Protein AF-A0A951RLJ6-F1 (afdb_monomer_lite)

pLDDT: mean 88.64, std 18.05, range [34.0, 98.88]

Radius of gyration: 20.46 Å; chains: 1; bounding box: 81×42×34 Å

Secondary structure (DSSP, 8-state):
-----------------------EEE-SSTTEEEETTT--S--B-TTS--STT--SHHHHHHH--TTSEEEE-SS-EEEEEEEEE-TTSSEEEEEEEESSSS-SS-EEEEEEEEETTEEEEEEEEEESSHHHHHHHHHHHTTPPP-S---GGGG-

Foldseek 3Di:
DDDDDDPPDDDPPPPPPPPPPQDWDAAPDPQEIERCPADVARKDAVLDDDDPVQQFLVSSVVSDDAQDWGIDDPPWTWGFHDKDAAPVRFKIKTKTATPDPPDQQGIWIWIWGGDPSGIYIYTPDTHRDPLVSVCVSQVVNVHDDDPDDDPVVVD

Structure (mmCIF, N/CA/C/O backbone):
data_AF-A0A951RLJ6-F1
#
_entry.id   AF-A0A951RLJ6-F1
#
loop_
_atom_site.group_PDB
_atom_site.id
_atom_site.type_symbol
_atom_site.label_atom_id
_atom_site.label_alt_id
_atom_site.label_comp_id
_atom_site.label_asym_id
_atom_site.label_entity_id
_atom_site.label_seq_id
_atom_site.pdbx_PDB_ins_code
_atom_site.Cartn_x
_atom_site.Cartn_y
_atom_site.Cartn_z
_atom_site.occupancy
_atom_site.B_iso_or_equiv
_atom_site.auth_seq_id
_atom_site.auth_comp_id
_atom_site.auth_asym_id
_atom_site.auth_atom_id
_atom_site.pdbx_PDB_model_num
ATOM 1 N N . MET A 1 1 ? 64.096 -26.106 15.758 1.00 40.03 1 MET A N 1
ATOM 2 C CA . MET A 1 1 ? 63.408 -25.428 14.638 1.00 40.03 1 MET A CA 1
ATOM 3 C C . MET A 1 1 ? 61.933 -25.325 15.008 1.00 40.03 1 MET A C 1
ATOM 5 O O . MET A 1 1 ? 61.413 -26.253 15.611 1.00 40.03 1 MET A O 1
ATOM 9 N N . LEU A 1 2 ? 61.354 -24.143 14.806 1.00 37.72 2 LEU A N 1
ATOM 10 C CA . LEU A 1 2 ? 60.082 -23.656 15.353 1.00 37.72 2 LEU A CA 1
ATOM 11 C C . LEU A 1 2 ? 58.844 -24.402 14.831 1.00 37.72 2 LEU A C 1
ATOM 13 O O . LEU A 1 2 ? 58.805 -24.794 13.672 1.00 37.72 2 LEU A O 1
ATOM 17 N N . GLY A 1 3 ? 57.797 -24.449 15.658 1.00 34.00 3 GLY A N 1
ATOM 18 C CA . GLY A 1 3 ? 56.430 -24.746 15.227 1.00 34.00 3 GLY A CA 1
ATOM 19 C C . GLY A 1 3 ? 55.416 -24.551 16.356 1.00 34.00 3 GLY A C 1
ATOM 20 O O . GLY A 1 3 ? 55.009 -25.515 16.992 1.00 34.00 3 GLY A O 1
ATOM 21 N N . ARG A 1 4 ? 55.031 -23.297 16.646 1.00 37.00 4 ARG A N 1
ATOM 22 C CA . ARG A 1 4 ? 53.912 -22.970 17.552 1.00 37.00 4 ARG A CA 1
ATOM 23 C C . ARG A 1 4 ? 52.590 -23.195 16.818 1.00 37.00 4 ARG A C 1
ATOM 25 O O . ARG A 1 4 ? 52.234 -22.392 15.958 1.00 37.00 4 ARG A O 1
ATOM 32 N N . ILE A 1 5 ? 51.847 -24.233 17.186 1.00 48.25 5 ILE A N 1
ATOM 33 C CA . ILE A 1 5 ? 50.474 -24.428 16.714 1.00 48.25 5 ILE A CA 1
ATOM 34 C C . ILE A 1 5 ? 49.563 -23.588 17.614 1.00 48.25 5 ILE A C 1
ATOM 36 O O . ILE A 1 5 ? 49.368 -23.898 18.786 1.00 48.25 5 ILE A O 1
ATOM 40 N N . HIS A 1 6 ? 49.076 -22.466 17.087 1.00 41.25 6 HIS A N 1
ATOM 41 C CA . HIS A 1 6 ? 48.067 -21.654 17.758 1.00 41.25 6 HIS A CA 1
ATOM 42 C C . HIS A 1 6 ? 46.716 -22.332 17.549 1.00 41.25 6 HIS A C 1
ATOM 44 O O . HIS A 1 6 ? 46.213 -22.374 16.426 1.00 41.25 6 HIS A O 1
ATOM 50 N N . ASN A 1 7 ? 46.145 -22.866 18.627 1.00 40.09 7 ASN A N 1
ATOM 51 C CA . ASN A 1 7 ? 44.781 -23.372 18.636 1.00 40.09 7 ASN A CA 1
ATOM 52 C C . ASN A 1 7 ? 43.845 -22.155 18.536 1.00 40.09 7 ASN A C 1
ATOM 54 O O . ASN A 1 7 ? 43.607 -21.459 19.522 1.00 40.09 7 ASN A O 1
ATOM 58 N N . ARG A 1 8 ? 43.412 -21.818 17.315 1.00 47.12 8 ARG A N 1
ATOM 59 C CA . ARG A 1 8 ? 42.426 -20.759 17.080 1.00 47.12 8 ARG A CA 1
ATOM 60 C C . ARG A 1 8 ? 41.093 -21.258 17.626 1.00 47.12 8 ARG A C 1
ATOM 62 O O . ARG A 1 8 ? 40.542 -22.221 17.103 1.00 47.12 8 ARG A O 1
ATOM 69 N N . GLY A 1 9 ? 40.625 -20.626 18.700 1.00 38.91 9 GLY A N 1
ATOM 70 C CA . GLY A 1 9 ? 39.290 -20.857 19.233 1.00 38.91 9 GLY A CA 1
ATOM 71 C C . GLY A 1 9 ? 38.255 -20.704 18.123 1.00 38.91 9 GLY A C 1
ATOM 72 O O . GLY A 1 9 ? 38.309 -19.746 17.351 1.00 38.91 9 GLY A O 1
ATOM 73 N N . LEU A 1 10 ? 37.345 -21.672 18.030 1.00 45.56 10 LEU A N 1
ATOM 74 C CA . LEU A 1 10 ? 36.130 -21.510 17.248 1.00 45.56 10 LEU A CA 1
ATOM 75 C C . LEU A 1 10 ? 35.365 -20.304 17.812 1.00 45.56 10 LEU A C 1
ATOM 77 O O . LEU A 1 10 ? 35.078 -20.296 19.013 1.00 45.56 10 LEU A O 1
ATOM 81 N N . PRO A 1 11 ? 35.001 -19.303 16.996 1.00 40.09 11 PRO A N 1
ATOM 82 C CA . PRO A 1 11 ? 33.965 -18.373 17.388 1.00 40.09 11 PRO A CA 1
ATOM 83 C C . PRO A 1 11 ? 32.663 -19.166 17.412 1.00 40.09 11 PRO A C 1
ATOM 85 O O . PRO A 1 11 ? 32.204 -19.678 16.391 1.00 40.09 11 PRO A O 1
ATOM 88 N N . ASN A 1 12 ? 32.115 -19.296 18.612 1.00 46.69 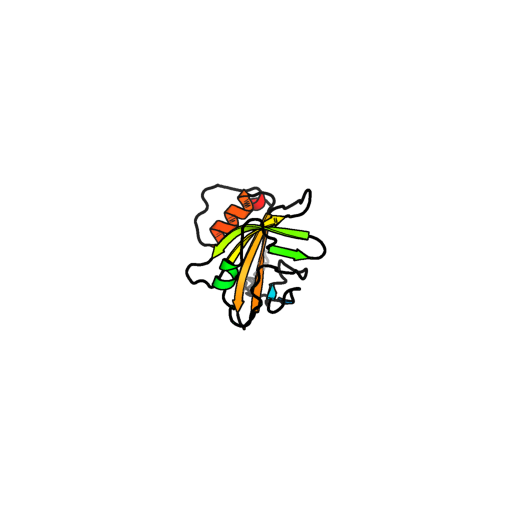12 ASN A N 1
ATOM 89 C CA . ASN A 1 12 ? 30.785 -19.804 18.864 1.00 46.69 12 ASN A CA 1
ATOM 90 C C . ASN A 1 12 ? 29.797 -18.799 18.259 1.00 46.69 12 ASN A C 1
ATOM 92 O O . ASN A 1 12 ? 29.422 -17.827 18.909 1.00 46.69 12 ASN A O 1
ATOM 96 N N . GLN A 1 13 ? 29.468 -18.966 16.977 1.00 47.53 13 GLN A N 1
ATOM 97 C CA . GLN A 1 13 ? 28.401 -18.215 16.324 1.00 47.53 13 GLN A CA 1
ATOM 98 C C . GLN A 1 13 ? 27.070 -18.779 16.820 1.00 47.53 13 GLN A C 1
ATOM 100 O O . GLN A 1 13 ? 26.363 -19.491 16.111 1.00 47.53 13 GLN A O 1
ATOM 105 N N . PHE A 1 14 ? 26.747 -18.478 18.076 1.00 45.25 14 PHE A N 1
ATOM 106 C CA . PHE A 1 14 ? 25.355 -18.325 18.441 1.00 45.25 14 PHE A CA 1
ATOM 107 C C . PHE A 1 14 ? 24.847 -17.175 17.582 1.00 45.25 14 PHE A C 1
ATOM 109 O O . PHE A 1 14 ? 25.306 -16.041 17.703 1.00 45.25 14 PHE A O 1
ATOM 116 N N . ALA A 1 15 ? 23.995 -17.508 16.619 1.00 46.28 15 ALA A N 1
ATOM 117 C CA . ALA A 1 15 ? 23.180 -16.528 15.941 1.00 46.28 15 ALA A CA 1
ATOM 118 C C . ALA A 1 15 ? 22.296 -15.897 17.018 1.00 46.28 15 ALA A C 1
ATOM 120 O O . ALA A 1 15 ? 21.259 -16.451 17.387 1.00 46.28 15 ALA A O 1
ATOM 121 N N . ASP A 1 16 ? 22.760 -14.778 17.568 1.00 44.00 16 ASP A N 1
ATOM 122 C CA . ASP A 1 16 ? 21.917 -13.839 18.280 1.00 44.00 16 ASP A CA 1
ATOM 123 C C . ASP A 1 16 ? 20.876 -13.370 17.261 1.00 44.00 16 ASP A C 1
ATOM 125 O O . ASP A 1 16 ? 21.100 -12.451 16.474 1.00 44.00 16 ASP A O 1
ATOM 129 N N . ASN A 1 17 ? 19.742 -14.070 17.224 1.00 48.62 17 ASN A N 1
ATOM 130 C CA . ASN A 1 17 ? 18.512 -13.533 16.675 1.00 48.62 17 ASN A CA 1
ATOM 131 C C . ASN A 1 17 ? 18.130 -12.374 17.593 1.00 48.62 17 ASN A C 1
ATOM 133 O O . ASN A 1 17 ? 17.374 -12.545 18.547 1.00 48.62 17 ASN A O 1
ATOM 137 N N . VAL A 1 18 ? 18.728 -11.210 17.350 1.00 53.41 18 VAL A N 1
ATOM 138 C CA . VAL A 1 18 ? 18.239 -9.954 17.897 1.00 53.41 18 VAL A CA 1
ATOM 139 C C . VAL A 1 18 ? 16.866 -9.775 17.261 1.00 53.41 18 VAL A C 1
ATOM 141 O O . VAL A 1 18 ? 16.766 -9.385 16.098 1.00 53.41 18 VAL A O 1
ATOM 144 N N . GLU A 1 19 ? 15.812 -10.159 17.985 1.00 51.81 19 GLU A N 1
ATOM 145 C CA . GLU A 1 19 ? 14.463 -9.670 17.722 1.00 51.81 19 GLU A CA 1
ATOM 146 C C . GLU A 1 19 ? 14.560 -8.146 17.770 1.00 51.81 19 GLU A C 1
ATOM 148 O O . GLU A 1 19 ? 14.630 -7.539 18.835 1.00 51.81 19 GLU A O 1
ATOM 153 N N . GLU A 1 20 ? 14.704 -7.540 16.593 1.00 57.88 20 GLU A N 1
ATOM 154 C CA . GLU A 1 20 ? 14.695 -6.097 16.423 1.00 57.88 20 GLU A CA 1
ATOM 155 C C . GLU A 1 20 ? 13.340 -5.619 16.950 1.00 57.88 20 GLU A C 1
ATOM 157 O O . GLU A 1 20 ? 12.298 -5.938 16.369 1.00 57.88 20 GLU A O 1
ATOM 162 N N . GLU A 1 21 ? 13.350 -4.948 18.103 1.00 65.12 21 GLU A N 1
ATOM 163 C CA . GLU A 1 21 ? 12.145 -4.423 18.736 1.00 65.12 21 GLU A CA 1
ATOM 164 C C . GLU A 1 21 ? 11.400 -3.581 17.692 1.00 65.12 21 GLU A C 1
ATOM 166 O O . GLU A 1 21 ? 11.948 -2.633 17.125 1.00 65.12 21 GLU A O 1
ATOM 171 N N . LEU A 1 22 ? 10.179 -3.999 17.341 1.00 71.56 22 LEU A N 1
ATOM 172 C CA . LEU A 1 22 ? 9.401 -3.341 16.297 1.00 71.56 22 LEU A CA 1
ATOM 173 C C . LEU A 1 22 ? 9.014 -1.943 16.780 1.00 71.56 22 LEU A C 1
ATOM 175 O O . LEU A 1 22 ? 8.020 -1.768 17.482 1.00 71.56 22 LEU A O 1
ATOM 179 N N . GLU A 1 23 ? 9.796 -0.944 16.384 1.00 91.12 23 GLU A N 1
ATOM 180 C CA . GLU A 1 23 ? 9.481 0.449 16.664 1.00 91.12 23 GLU A CA 1
ATOM 181 C C . GLU A 1 23 ? 8.348 0.939 15.755 1.00 91.12 23 GLU A C 1
ATOM 183 O O . GLU A 1 23 ? 8.379 0.791 14.523 1.00 91.12 23 GLU A O 1
ATOM 188 N N . PHE A 1 24 ? 7.351 1.569 16.378 1.00 95.38 24 PHE A N 1
ATOM 189 C CA . PHE A 1 24 ? 6.223 2.202 15.707 1.00 95.38 24 PHE A CA 1
ATOM 190 C C . PHE A 1 24 ? 6.262 3.718 15.891 1.00 95.38 24 PHE A C 1
ATOM 192 O O . PHE A 1 24 ? 6.627 4.220 16.953 1.00 95.38 24 PHE A O 1
ATOM 199 N N . ILE A 1 25 ? 5.809 4.447 14.874 1.00 96.56 25 ILE A N 1
ATOM 200 C CA . ILE A 1 25 ? 5.439 5.861 14.997 1.00 96.56 25 ILE A CA 1
ATOM 201 C C . ILE A 1 25 ? 3.955 6.033 14.714 1.00 96.56 25 ILE A C 1
ATOM 203 O O . ILE A 1 25 ? 3.370 5.315 13.896 1.00 96.56 25 ILE A O 1
ATOM 207 N N . ASN A 1 26 ? 3.357 7.027 15.363 1.00 97.25 26 ASN A N 1
ATOM 208 C CA . ASN A 1 26 ? 2.003 7.446 15.036 1.00 97.25 26 ASN A CA 1
ATOM 209 C C . ASN A 1 26 ? 1.964 7.992 13.610 1.00 97.25 26 ASN A C 1
ATOM 211 O O . ASN A 1 26 ? 2.823 8.784 13.210 1.00 97.25 26 ASN A O 1
ATOM 215 N N . SER A 1 27 ? 0.950 7.573 12.860 1.00 97.50 27 SER A N 1
ATOM 216 C CA . SER A 1 27 ? 0.641 8.191 11.579 1.00 97.50 27 SER A CA 1
ATOM 217 C C . SER A 1 27 ? -0.096 9.522 11.788 1.00 97.50 27 SER A C 1
ATOM 219 O O . SER A 1 27 ? -0.463 9.879 12.910 1.00 97.50 27 SER A O 1
ATOM 221 N N . LEU A 1 28 ? -0.327 10.265 10.705 1.00 97.81 28 LEU A N 1
ATOM 222 C CA . LEU A 1 28 ? -1.203 11.444 10.733 1.00 97.81 28 LEU A CA 1
ATOM 223 C C . LEU A 1 28 ? -2.693 11.057 10.723 1.00 97.81 28 LEU A C 1
ATOM 225 O O . LEU A 1 28 ? -3.555 11.918 10.885 1.00 97.81 28 LEU A O 1
ATOM 229 N N . THR A 1 29 ? -2.995 9.770 10.542 1.00 96.81 29 THR A N 1
ATOM 230 C CA . THR A 1 29 ? -4.344 9.210 10.526 1.00 96.81 29 THR A CA 1
ATOM 231 C C . THR A 1 29 ? -4.675 8.552 11.871 1.00 96.81 29 THR A C 1
ATOM 233 O O . THR A 1 29 ? -3.891 7.743 12.376 1.00 96.81 29 THR A O 1
ATOM 236 N N . PRO A 1 30 ? -5.836 8.860 12.479 1.00 93.81 30 PRO A N 1
ATOM 237 C CA . PRO A 1 30 ? -6.275 8.184 13.694 1.00 93.81 30 PRO A CA 1
ATOM 238 C C . PRO A 1 30 ? -6.343 6.661 13.526 1.00 93.81 30 PRO A C 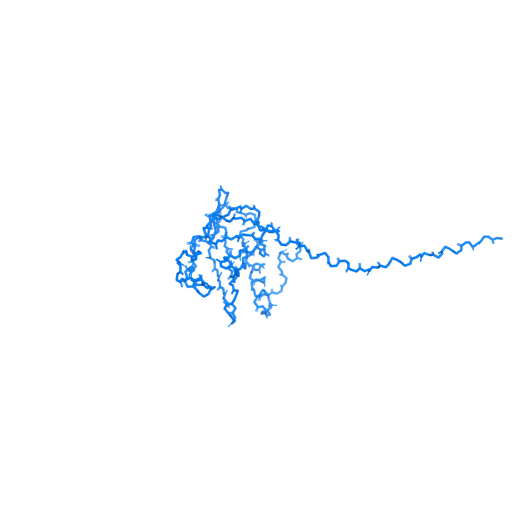1
ATOM 240 O O . PRO A 1 30 ? -6.660 6.147 12.453 1.00 93.81 30 PRO A O 1
ATOM 243 N N . ASN A 1 31 ? -6.058 5.940 14.615 1.00 91.50 31 ASN A N 1
ATOM 244 C CA . ASN A 1 31 ? -6.061 4.472 14.674 1.00 91.50 31 ASN A CA 1
ATOM 245 C C . ASN A 1 31 ? -5.115 3.794 13.665 1.00 91.50 31 ASN A C 1
ATOM 247 O O . ASN A 1 31 ? -5.313 2.630 13.321 1.00 91.50 31 ASN A O 1
ATOM 251 N N . ALA A 1 32 ? -4.075 4.502 13.213 1.00 96.44 32 ALA A N 1
ATOM 252 C CA . ALA A 1 32 ? -3.054 3.970 12.323 1.00 96.44 32 ALA A CA 1
ATOM 253 C C . ALA A 1 32 ? -1.636 4.338 12.785 1.00 96.44 32 ALA A C 1
ATOM 255 O O . ALA A 1 32 ? -1.353 5.470 13.190 1.00 96.44 32 ALA A O 1
ATOM 256 N N . VAL A 1 33 ? -0.727 3.373 12.672 1.00 97.62 33 VAL A N 1
ATOM 257 C CA . VAL A 1 33 ? 0.705 3.510 12.968 1.00 97.62 33 VAL A CA 1
ATOM 258 C C . VAL A 1 33 ? 1.544 3.012 11.798 1.00 97.62 33 VAL A C 1
ATOM 260 O O . VAL A 1 33 ? 1.046 2.326 10.902 1.00 97.62 33 VAL A O 1
ATOM 263 N N . GLN A 1 34 ? 2.832 3.342 11.816 1.00 98.19 34 GLN A N 1
ATOM 264 C CA . GLN A 1 34 ? 3.811 2.903 10.824 1.00 98.19 34 GLN A CA 1
ATOM 265 C C . GLN A 1 34 ? 4.966 2.166 11.494 1.00 98.19 34 GLN A C 1
ATOM 267 O O . GLN A 1 34 ? 5.450 2.608 12.536 1.00 98.19 34 GLN A O 1
ATOM 272 N N . LYS A 1 35 ? 5.458 1.091 10.870 1.00 97.25 35 LYS A N 1
ATOM 273 C CA . LYS A 1 35 ? 6.732 0.468 11.260 1.00 97.25 35 LYS A CA 1
ATOM 274 C C . LYS A 1 35 ? 7.899 1.362 10.834 1.00 97.25 35 LYS A C 1
ATOM 276 O O . LYS A 1 35 ? 8.092 1.626 9.645 1.00 97.25 35 LYS A O 1
ATOM 281 N N . VAL A 1 36 ? 8.710 1.791 11.799 1.00 94.25 36 VAL A N 1
ATOM 282 C CA . VAL A 1 36 ? 9.764 2.804 11.605 1.00 94.25 36 VAL A CA 1
ATOM 283 C C . VAL A 1 36 ? 10.897 2.308 10.712 1.00 94.25 36 VAL A C 1
ATOM 285 O O . VAL A 1 36 ? 11.504 3.114 10.008 1.00 94.25 36 VAL A O 1
ATOM 288 N N . ARG A 1 37 ? 11.156 0.993 10.676 1.00 90.69 37 ARG A N 1
ATOM 289 C CA . ARG A 1 37 ? 12.275 0.391 9.929 1.00 90.69 37 ARG A CA 1
ATOM 290 C C . ARG A 1 37 ? 12.414 0.948 8.507 1.00 90.69 37 ARG A C 1
ATOM 292 O O . ARG A 1 37 ? 13.485 1.432 8.152 1.00 90.69 37 ARG A O 1
ATOM 299 N N . ASN A 1 38 ? 11.312 0.967 7.753 1.00 91.31 38 ASN A N 1
ATOM 300 C CA . ASN A 1 38 ? 11.278 1.413 6.355 1.00 91.31 38 ASN A CA 1
ATOM 301 C C . ASN A 1 38 ? 10.336 2.606 6.105 1.00 91.31 38 ASN A C 1
ATOM 303 O O . ASN A 1 38 ? 10.159 3.009 4.956 1.00 91.31 38 ASN A O 1
ATOM 307 N N . TRP A 1 39 ? 9.705 3.168 7.146 1.00 95.50 39 TRP A N 1
ATOM 308 C CA . TRP A 1 39 ? 8.730 4.254 6.993 1.00 95.50 39 TRP A CA 1
ATOM 309 C C . TRP A 1 39 ? 8.738 5.226 8.182 1.00 95.50 39 TRP A C 1
ATOM 311 O O . TRP A 1 39 ? 7.858 5.211 9.039 1.00 95.50 39 TRP A O 1
ATOM 321 N N . LYS A 1 40 ? 9.743 6.109 8.210 1.00 94.69 40 LYS A N 1
ATOM 322 C CA . LYS A 1 40 ? 10.026 7.018 9.341 1.00 94.69 40 LYS A CA 1
ATOM 323 C C . LYS A 1 40 ? 9.244 8.330 9.337 1.00 94.69 40 LYS A C 1
ATOM 325 O O . LYS A 1 40 ? 9.205 9.018 10.349 1.00 94.69 40 LYS A O 1
ATOM 330 N N . THR A 1 41 ? 8.668 8.713 8.203 1.00 96.06 41 THR A N 1
ATOM 331 C CA . THR A 1 41 ? 7.922 9.969 8.080 1.00 96.06 41 THR A CA 1
ATOM 332 C C . THR A 1 41 ? 6.447 9.720 8.373 1.00 96.06 41 THR A C 1
ATOM 334 O O . THR A 1 41 ? 5.819 8.990 7.597 1.00 96.06 41 THR A O 1
ATOM 337 N N . PRO A 1 42 ? 5.866 10.322 9.429 1.00 97.94 42 PRO A N 1
ATOM 338 C CA . PRO A 1 42 ? 4.430 10.255 9.675 1.00 97.94 42 PRO A CA 1
ATOM 339 C C . PRO A 1 42 ? 3.648 10.645 8.422 1.00 97.94 42 PRO A C 1
ATOM 341 O O . PRO A 1 42 ? 3.922 11.673 7.801 1.00 97.94 42 PRO A O 1
ATOM 344 N N . SER A 1 43 ? 2.721 9.789 8.019 1.00 98.38 43 SER A N 1
ATOM 345 C CA . SER A 1 43 ? 1.940 9.934 6.795 1.00 98.38 43 SER A CA 1
ATOM 346 C C . SER A 1 43 ? 0.454 9.821 7.107 1.00 98.38 43 SER A C 1
ATOM 348 O O . SER A 1 43 ? 0.056 9.178 8.072 1.00 98.38 43 SER A O 1
ATOM 350 N N . GLU A 1 44 ? -0.368 10.489 6.314 1.00 98.44 44 GLU A N 1
ATOM 351 C CA . GLU A 1 44 ? -1.815 10.315 6.311 1.00 98.44 44 GLU A CA 1
ATOM 352 C C . GLU A 1 44 ? -2.178 9.195 5.334 1.00 98.44 44 GLU A C 1
ATOM 354 O O . GLU A 1 44 ? -1.594 9.109 4.251 1.00 98.44 44 GLU A O 1
ATOM 359 N N . PHE A 1 45 ? -3.164 8.384 5.707 1.00 98.12 45 PHE A N 1
ATOM 360 C CA . PHE A 1 45 ? -3.731 7.272 4.953 1.00 98.12 45 PHE A CA 1
ATOM 361 C C . PHE A 1 45 ? -5.222 7.530 4.671 1.00 98.12 45 PHE A C 1
ATOM 363 O O . PHE A 1 45 ? -6.075 7.093 5.445 1.00 98.12 45 PHE A O 1
ATOM 370 N N . PRO A 1 46 ? -5.577 8.242 3.583 1.00 97.31 46 PRO A N 1
ATOM 371 C CA . PRO A 1 46 ? -6.953 8.692 3.346 1.00 97.31 46 PRO A CA 1
ATOM 372 C C . PRO A 1 46 ? -7.985 7.571 3.173 1.00 97.31 46 PRO A C 1
ATOM 374 O O . PRO A 1 46 ? -9.172 7.802 3.381 1.00 97.31 46 PRO A O 1
ATOM 377 N N . CYS A 1 47 ? -7.548 6.371 2.781 1.00 96.31 47 CYS A N 1
ATOM 378 C CA . CYS A 1 47 ? -8.428 5.212 2.604 1.00 96.31 47 CYS A CA 1
ATOM 379 C C . CYS A 1 47 ? -8.548 4.348 3.877 1.00 96.31 47 CYS A C 1
ATOM 381 O O . CYS A 1 47 ? -9.334 3.402 3.901 1.00 96.31 47 CYS A O 1
ATOM 383 N N . CYS A 1 48 ? -7.774 4.646 4.927 1.00 96.56 48 CYS A N 1
ATOM 384 C CA . CYS A 1 48 ? -7.775 3.874 6.167 1.00 96.56 48 CYS A CA 1
ATOM 385 C C . CYS A 1 48 ? -9.122 4.030 6.893 1.00 96.56 48 CYS A C 1
ATOM 387 O O . CYS A 1 48 ? -9.508 5.167 7.180 1.00 96.56 48 CYS A O 1
ATOM 389 N N . PRO A 1 49 ? -9.824 2.936 7.246 1.00 95.12 49 PRO A N 1
ATOM 390 C CA . PRO A 1 49 ? -11.098 3.003 7.959 1.00 95.12 49 PRO A CA 1
ATOM 391 C C . PRO A 1 49 ? -11.005 3.832 9.245 1.00 95.12 49 PRO A C 1
ATOM 393 O O . PRO A 1 49 ? -10.060 3.676 10.018 1.00 95.12 49 PRO A O 1
ATOM 396 N N . GLN A 1 50 ? -11.974 4.730 9.457 1.00 88.56 50 GLN A N 1
ATOM 397 C CA . GLN A 1 50 ? -12.010 5.646 10.610 1.00 88.56 50 GLN A CA 1
ATOM 398 C C . GLN A 1 50 ? -13.197 5.407 11.551 1.00 88.56 50 GLN A C 1
ATOM 400 O O . GLN A 1 50 ? -13.156 5.835 12.706 1.00 88.56 50 GLN A O 1
ATOM 405 N N . ASP A 1 51 ? -14.243 4.723 11.090 1.00 79.00 51 ASP A N 1
ATOM 406 C CA . ASP A 1 51 ? -15.460 4.539 11.873 1.00 79.00 51 ASP A CA 1
ATOM 407 C C . ASP A 1 51 ? -15.324 3.416 12.905 1.00 79.00 51 ASP A C 1
ATOM 409 O O . ASP A 1 51 ? -14.639 2.414 12.710 1.00 79.00 51 ASP A O 1
ATOM 413 N N . ASN A 1 52 ? -16.048 3.548 14.019 1.00 66.88 52 ASN A N 1
ATOM 414 C CA . ASN A 1 52 ? -15.985 2.585 15.123 1.00 66.88 52 ASN A CA 1
ATOM 415 C C . ASN A 1 52 ? -16.584 1.204 14.805 1.00 66.88 52 ASN A C 1
ATOM 417 O O . ASN A 1 52 ? -16.458 0.295 15.621 1.00 66.88 52 ASN A O 1
ATOM 421 N N . ILE A 1 53 ? -17.249 1.067 13.658 1.00 67.44 53 ILE A N 1
ATOM 422 C CA . ILE A 1 53 ? -17.982 -0.134 13.238 1.00 67.44 53 ILE A CA 1
ATOM 423 C C . ILE A 1 53 ? -17.147 -0.978 12.262 1.00 67.44 53 ILE A C 1
ATOM 425 O O . ILE A 1 53 ? -17.266 -2.199 12.261 1.00 67.44 53 ILE A O 1
ATOM 429 N N . HIS A 1 54 ? -16.277 -0.333 11.479 1.00 69.62 54 HIS A N 1
ATOM 430 C CA . HIS A 1 54 ? -15.529 -0.934 10.376 1.00 69.62 54 HIS A CA 1
ATOM 431 C C . HIS A 1 54 ? -14.038 -0.909 10.694 1.00 69.62 54 HIS A C 1
ATOM 433 O O . HIS A 1 54 ? -13.354 0.096 10.500 1.00 69.62 54 HIS A O 1
ATOM 439 N N . LYS A 1 55 ? -13.560 -2.012 11.266 1.00 82.69 55 LYS A N 1
ATOM 440 C CA . LYS A 1 55 ? -12.208 -2.149 11.807 1.00 82.69 55 LYS A CA 1
ATOM 441 C C . LYS A 1 55 ? -11.594 -3.493 11.429 1.00 82.69 55 LYS A C 1
ATOM 443 O O . LYS A 1 55 ? -11.104 -4.237 12.272 1.00 82.69 55 LYS A O 1
ATOM 448 N N . SER A 1 56 ? -11.664 -3.829 10.151 1.00 94.06 56 SER A N 1
ATOM 449 C CA . SER A 1 56 ? -11.015 -5.011 9.597 1.00 94.06 56 SER A CA 1
ATOM 450 C C . SER A 1 56 ? -10.166 -4.650 8.384 1.00 94.06 56 SER A C 1
ATOM 452 O O . SER A 1 56 ? -10.283 -3.568 7.802 1.00 94.06 56 SER A O 1
ATOM 454 N N . ILE A 1 57 ? -9.294 -5.572 7.989 1.00 97.44 57 ILE A N 1
ATOM 455 C CA . ILE A 1 57 ? -8.538 -5.437 6.745 1.00 97.44 57 ILE A CA 1
ATOM 456 C C . ILE A 1 57 ? -9.462 -5.525 5.525 1.00 97.44 57 ILE A C 1
ATOM 458 O O . ILE A 1 57 ? -9.223 -4.811 4.554 1.00 97.44 57 ILE A O 1
ATOM 462 N N . ALA A 1 58 ? -10.546 -6.304 5.599 1.00 96.56 58 ALA A N 1
ATOM 463 C CA . ALA A 1 58 ? -11.580 -6.333 4.568 1.00 96.56 58 ALA A CA 1
ATOM 464 C C . ALA A 1 58 ? -12.251 -4.957 4.391 1.00 96.56 58 ALA A C 1
ATOM 466 O O . ALA A 1 58 ? -12.363 -4.474 3.269 1.00 96.56 58 ALA A O 1
ATOM 467 N N . ASP A 1 59 ? -12.592 -4.260 5.482 1.00 95.69 59 ASP A N 1
ATOM 468 C CA . ASP A 1 59 ? -13.142 -2.896 5.393 1.00 95.69 59 ASP A CA 1
ATOM 469 C C . ASP A 1 59 ? -12.151 -1.916 4.740 1.00 95.69 59 ASP A C 1
ATOM 471 O O . ASP A 1 59 ? -12.538 -1.039 3.968 1.00 95.69 59 ASP A O 1
ATOM 475 N N . TYR A 1 60 ? -10.852 -2.054 5.034 1.00 97.38 60 TYR A N 1
ATOM 476 C CA . TYR A 1 60 ? -9.824 -1.238 4.384 1.00 97.38 60 TYR A CA 1
ATOM 477 C C . TYR A 1 60 ? -9.734 -1.569 2.886 1.00 97.38 60 TYR A C 1
ATOM 479 O O . TYR A 1 60 ? -9.701 -0.664 2.053 1.00 97.38 60 TYR A O 1
ATOM 487 N N . TYR A 1 61 ? -9.764 -2.850 2.520 1.00 98.00 61 TYR A N 1
ATOM 488 C CA . TYR A 1 61 ? -9.778 -3.277 1.122 1.00 98.00 61 TYR A CA 1
ATOM 489 C C . TYR A 1 61 ? -10.941 -2.645 0.336 1.00 98.00 61 TYR A C 1
ATOM 491 O O . TYR A 1 61 ? -10.708 -2.074 -0.728 1.00 98.00 61 TYR A O 1
ATOM 499 N N . GLU A 1 62 ? -12.157 -2.638 0.889 1.00 96.62 62 GLU A N 1
ATOM 500 C CA . GLU A 1 62 ? -13.342 -2.041 0.247 1.00 96.62 62 GLU A CA 1
ATOM 501 C C . GLU A 1 62 ? -13.254 -0.511 0.076 1.00 96.62 62 GLU A C 1
ATOM 503 O O . GLU A 1 62 ? -13.844 0.061 -0.847 1.00 96.62 62 GLU A O 1
ATOM 508 N N . ASN A 1 63 ? -12.488 0.177 0.928 1.00 96.38 63 ASN A N 1
ATOM 509 C CA . ASN A 1 63 ? -12.255 1.618 0.799 1.00 96.38 63 ASN A CA 1
ATOM 510 C C . ASN A 1 63 ? -11.262 1.976 -0.321 1.00 96.38 63 ASN A C 1
ATOM 512 O O . ASN A 1 63 ? -11.230 3.129 -0.770 1.00 96.38 63 ASN A O 1
ATOM 516 N N . LEU A 1 64 ? -10.431 1.029 -0.767 1.00 97.56 64 LEU A N 1
ATOM 517 C CA . LEU A 1 64 ? -9.410 1.286 -1.778 1.00 97.56 64 LEU A CA 1
ATOM 518 C C . LEU A 1 64 ? -9.992 1.364 -3.187 1.00 97.56 64 LEU A C 1
ATOM 520 O O . LEU A 1 64 ? -10.877 0.613 -3.589 1.00 97.56 64 LEU A O 1
ATOM 524 N N . LYS A 1 65 ? -9.421 2.268 -3.986 1.00 98.31 65 LYS A N 1
ATOM 525 C CA . LYS A 1 65 ? -9.675 2.364 -5.427 1.00 98.31 65 LYS A CA 1
ATOM 526 C C . LYS A 1 65 ? -8.379 2.699 -6.142 1.00 98.31 65 LYS A C 1
ATOM 528 O O . LYS A 1 65 ? -7.641 3.581 -5.701 1.00 98.31 65 LYS A O 1
ATOM 533 N N . VAL A 1 66 ? -8.117 2.026 -7.260 1.0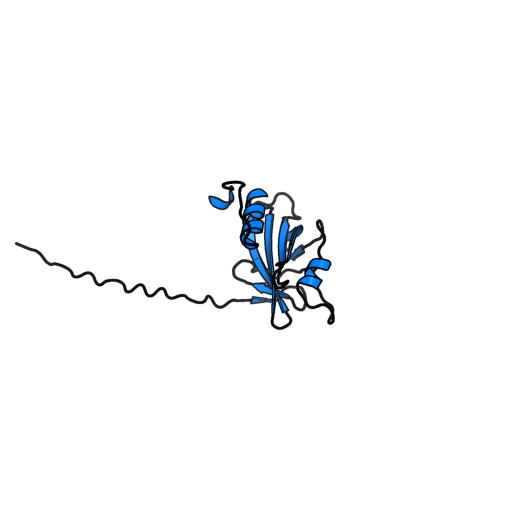0 98.62 66 VAL A N 1
ATOM 534 C CA . VAL A 1 66 ? -7.002 2.379 -8.149 1.00 98.62 66 VAL A CA 1
ATOM 535 C C . VAL A 1 66 ? -7.142 3.842 -8.575 1.00 98.62 66 VAL A C 1
ATOM 537 O O . VAL A 1 66 ? -8.234 4.292 -8.918 1.00 98.62 66 VAL A O 1
ATOM 540 N N . GLY A 1 67 ? -6.040 4.588 -8.527 1.00 98.38 67 GLY A N 1
ATOM 541 C CA . GLY A 1 67 ? -6.003 6.021 -8.815 1.00 98.38 67 GLY A CA 1
ATOM 542 C C . GLY A 1 67 ? -6.259 6.934 -7.610 1.00 98.38 67 GLY A C 1
ATOM 543 O O . GLY A 1 67 ? -5.988 8.130 -7.711 1.00 98.38 67 GLY A O 1
ATOM 544 N N . ASN A 1 68 ? -6.717 6.410 -6.468 1.00 98.06 68 ASN A N 1
ATOM 545 C CA . ASN A 1 68 ? -6.828 7.206 -5.244 1.00 98.06 68 ASN A CA 1
ATOM 546 C C . ASN A 1 68 ? -5.470 7.382 -4.557 1.00 98.06 68 ASN A C 1
ATOM 548 O O . ASN A 1 68 ? -4.562 6.566 -4.709 1.00 98.06 68 ASN A O 1
ATOM 552 N N . VAL A 1 69 ? -5.360 8.430 -3.738 1.00 98.44 69 VAL A N 1
ATOM 553 C CA . VAL A 1 69 ? -4.212 8.622 -2.845 1.00 98.44 69 VAL A CA 1
ATOM 554 C C . VAL A 1 69 ? -4.229 7.541 -1.764 1.00 98.44 69 VAL A C 1
ATOM 556 O O . VAL A 1 69 ? -5.176 7.462 -0.980 1.00 98.44 69 VAL A O 1
ATOM 559 N N . PHE A 1 70 ? -3.169 6.737 -1.708 1.00 98.50 70 PHE A N 1
ATOM 560 C CA . PHE A 1 70 ? -2.963 5.757 -0.643 1.00 98.50 70 PHE A CA 1
ATOM 561 C C . PHE A 1 70 ? -2.356 6.414 0.593 1.00 98.50 70 PHE A C 1
ATOM 563 O O . PHE A 1 70 ? -2.916 6.325 1.683 1.00 98.50 70 PHE A O 1
ATOM 570 N N . SER A 1 71 ? -1.221 7.090 0.413 1.00 98.38 71 SER A N 1
ATOM 571 C CA . SER A 1 71 ? -0.530 7.791 1.487 1.00 98.38 71 SER A CA 1
ATOM 572 C C . SER A 1 71 ? -0.079 9.171 1.037 1.00 98.38 71 SER A C 1
ATOM 574 O O . SER A 1 71 ? 0.347 9.348 -0.105 1.00 98.38 71 SER A O 1
ATOM 576 N N . ARG A 1 72 ? -0.068 10.141 1.947 1.00 98.06 72 ARG A N 1
ATOM 577 C CA . ARG A 1 72 ? 0.551 11.448 1.701 1.00 98.06 72 ARG A CA 1
ATOM 578 C C . ARG A 1 72 ? 1.204 12.005 2.953 1.00 98.06 72 ARG A C 1
ATOM 580 O O . ARG A 1 72 ? 0.764 11.746 4.067 1.00 98.06 72 ARG A O 1
ATOM 587 N N . ASN A 1 73 ? 2.247 12.794 2.765 1.00 96.69 73 ASN A N 1
ATOM 588 C CA . ASN A 1 73 ? 2.857 13.604 3.811 1.00 96.69 73 ASN A CA 1
ATOM 589 C C . ASN A 1 73 ? 3.324 14.935 3.204 1.00 96.69 73 ASN A C 1
ATOM 591 O O . ASN A 1 73 ? 2.996 15.254 2.064 1.00 96.69 73 ASN A O 1
ATOM 595 N N . GLN A 1 74 ? 4.075 15.730 3.966 1.00 94.75 74 GLN A N 1
ATOM 596 C CA . GLN A 1 74 ? 4.551 17.039 3.507 1.00 94.75 74 GLN A CA 1
ATOM 597 C C . GLN A 1 74 ? 5.569 16.989 2.352 1.00 94.75 74 GLN A C 1
ATOM 599 O O . GLN A 1 74 ? 5.874 18.033 1.785 1.00 94.75 74 GLN A O 1
ATOM 604 N N . TYR A 1 75 ? 6.124 15.816 2.034 1.00 92.88 75 TYR A N 1
ATOM 605 C CA . TYR A 1 75 ? 7.159 15.652 1.012 1.00 92.88 75 TYR A CA 1
ATOM 606 C C . TYR A 1 75 ? 6.657 14.972 -0.254 1.00 92.88 75 TYR A C 1
ATOM 608 O O . TYR A 1 75 ? 7.151 15.296 -1.325 1.00 92.88 75 TYR A O 1
ATOM 616 N N . MET A 1 76 ? 5.730 14.020 -0.128 1.00 93.81 76 MET A N 1
ATOM 617 C CA . MET A 1 76 ? 5.298 13.193 -1.252 1.00 93.81 76 MET A CA 1
ATOM 618 C C . MET A 1 76 ? 3.874 12.667 -1.085 1.00 93.81 76 MET A C 1
ATOM 620 O O . MET A 1 76 ? 3.344 12.563 0.030 1.00 93.81 76 MET A O 1
ATOM 624 N N . SER A 1 77 ? 3.288 12.250 -2.205 1.00 97.00 77 SER A N 1
ATOM 625 C CA . SER A 1 77 ? 2.056 11.460 -2.244 1.00 97.00 77 SER A CA 1
ATOM 626 C C . SER A 1 77 ? 2.246 10.171 -3.041 1.00 97.00 77 SER A C 1
ATOM 628 O O . SER A 1 77 ? 3.076 10.097 -3.944 1.00 97.00 77 SER A O 1
ATOM 630 N N . THR A 1 78 ? 1.481 9.137 -2.701 1.00 98.12 78 THR A N 1
ATOM 631 C CA . THR A 1 78 ? 1.443 7.875 -3.443 1.00 98.12 78 THR A CA 1
ATOM 632 C C . THR A 1 78 ? 0.017 7.569 -3.879 1.00 98.12 78 THR A C 1
ATOM 634 O O . THR A 1 78 ? -0.951 7.852 -3.169 1.00 98.12 78 THR A O 1
ATOM 637 N N . ILE A 1 79 ? -0.107 7.004 -5.073 1.00 98.62 79 ILE A N 1
ATOM 638 C CA . ILE A 1 79 ? -1.360 6.712 -5.758 1.00 98.62 79 ILE A CA 1
ATOM 639 C C . ILE A 1 79 ? -1.477 5.203 -5.935 1.00 98.62 79 ILE A C 1
ATOM 641 O O . ILE A 1 79 ? -0.543 4.574 -6.431 1.00 98.62 79 ILE A O 1
ATOM 645 N N . VAL A 1 80 ? -2.622 4.632 -5.563 1.00 98.81 80 VAL A N 1
ATOM 646 C CA . VAL A 1 80 ? -2.900 3.195 -5.687 1.00 98.81 80 VAL A CA 1
ATOM 647 C C . VAL A 1 80 ? -2.822 2.770 -7.155 1.00 98.81 80 VAL A C 1
ATOM 649 O O . VAL A 1 80 ? -3.555 3.295 -7.994 1.00 98.81 80 VAL A O 1
ATOM 652 N N . GLU A 1 81 ? -1.978 1.785 -7.453 1.00 98.44 81 GLU A N 1
ATOM 653 C CA . GLU A 1 81 ? -1.878 1.132 -8.767 1.00 98.44 81 GLU A CA 1
ATOM 654 C C . GLU A 1 81 ? -2.553 -0.242 -8.765 1.00 98.44 81 GLU A C 1
ATOM 656 O O . GLU A 1 81 ? -3.270 -0.584 -9.700 1.00 98.44 81 GLU A O 1
ATOM 661 N N . CYS A 1 82 ? -2.332 -1.030 -7.713 1.00 98.19 82 CYS A N 1
ATOM 662 C CA . CYS A 1 82 ? -2.917 -2.356 -7.534 1.00 98.19 82 CYS A CA 1
ATOM 663 C C . CYS A 1 82 ? -2.964 -2.689 -6.042 1.00 98.19 82 CYS A C 1
ATOM 665 O O . CYS A 1 82 ? -2.187 -2.145 -5.257 1.00 98.19 82 CYS A O 1
ATOM 667 N N . PHE A 1 83 ? -3.861 -3.578 -5.637 1.00 98.81 83 PHE A N 1
ATOM 668 C CA . PHE A 1 83 ? -3.931 -4.054 -4.264 1.00 98.81 83 PHE A CA 1
ATOM 669 C C . PHE A 1 83 ? -4.537 -5.455 -4.202 1.00 98.81 83 PHE A C 1
ATOM 671 O O . PHE A 1 83 ? -5.288 -5.860 -5.089 1.00 98.81 83 PHE A O 1
ATOM 678 N N . ALA A 1 84 ? -4.183 -6.196 -3.159 1.00 98.62 84 ALA A N 1
ATOM 679 C CA . ALA A 1 84 ? -4.663 -7.548 -2.907 1.00 98.62 84 ALA A CA 1
ATOM 680 C C . ALA A 1 84 ? -4.827 -7.782 -1.406 1.00 98.62 84 ALA A C 1
ATOM 682 O O . ALA A 1 84 ? -4.099 -7.207 -0.597 1.00 98.62 84 ALA A O 1
ATOM 683 N N . ILE A 1 85 ? -5.765 -8.651 -1.051 1.00 98.50 85 ILE A N 1
ATOM 684 C CA . ILE A 1 85 ? -6.017 -9.097 0.317 1.00 98.50 85 ILE A CA 1
ATOM 685 C C . ILE A 1 85 ? -5.621 -10.571 0.449 1.00 98.50 85 ILE A C 1
ATOM 687 O O . ILE A 1 85 ? -5.761 -11.340 -0.504 1.00 98.50 85 ILE A O 1
ATOM 691 N N . SER A 1 86 ? -5.082 -10.965 1.602 1.00 98.38 86 SER A N 1
ATOM 692 C CA . SER A 1 86 ? -4.775 -12.369 1.885 1.00 98.38 86 SER A CA 1
ATOM 693 C C . SER A 1 86 ? -6.048 -13.210 2.014 1.00 98.38 86 SER A C 1
ATOM 695 O O . SER A 1 86 ? -7.106 -12.707 2.378 1.00 98.38 86 SER A O 1
ATOM 697 N N . ASN A 1 87 ? -5.944 -14.520 1.761 1.00 96.56 87 ASN A N 1
ATOM 698 C CA . ASN A 1 87 ? -7.087 -15.444 1.834 1.00 96.56 87 ASN A CA 1
ATOM 699 C C . ASN A 1 87 ? -7.748 -15.510 3.223 1.00 96.56 87 ASN A C 1
ATOM 701 O O . ASN A 1 87 ? -8.913 -15.872 3.332 1.00 96.56 87 ASN A O 1
ATOM 705 N N . ASP A 1 88 ? -6.987 -15.230 4.280 1.00 96.81 88 ASP A N 1
ATOM 706 C CA . ASP A 1 88 ? -7.451 -15.165 5.668 1.00 96.81 88 ASP A CA 1
ATOM 707 C C . ASP A 1 88 ? -7.841 -13.740 6.101 1.00 96.81 88 ASP A C 1
ATOM 709 O O . ASP A 1 88 ? -8.107 -13.512 7.280 1.00 96.81 88 A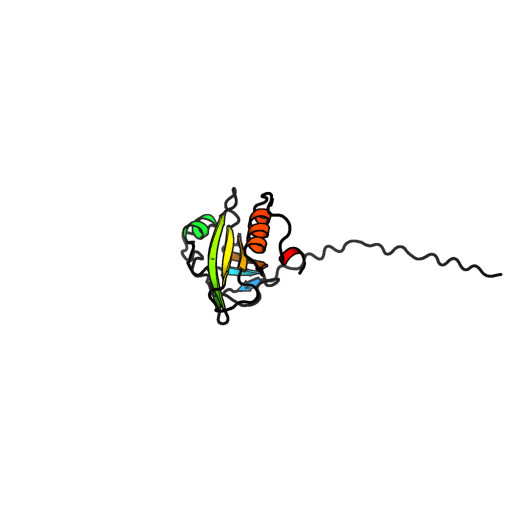SP A O 1
ATOM 713 N N . GLU A 1 89 ? -7.850 -12.792 5.159 1.00 97.00 89 GLU A N 1
ATOM 714 C CA . GLU A 1 89 ? -8.258 -11.398 5.336 1.00 97.00 89 GLU A CA 1
ATOM 715 C C . GLU A 1 89 ? -7.534 -10.670 6.482 1.00 97.00 89 GLU A C 1
ATOM 717 O O . GLU A 1 89 ? -8.077 -9.749 7.088 1.00 97.00 89 GLU A O 1
ATOM 722 N N . ASN A 1 90 ? -6.293 -11.058 6.798 1.00 97.25 90 ASN A N 1
ATOM 723 C CA . ASN A 1 90 ? -5.489 -10.422 7.851 1.00 97.25 90 ASN A CA 1
ATOM 724 C C . ASN A 1 90 ? -4.374 -9.505 7.325 1.00 97.25 90 ASN A C 1
ATOM 726 O O . ASN A 1 90 ? -3.765 -8.770 8.112 1.00 97.25 90 ASN A O 1
ATOM 730 N N . LYS A 1 91 ? -4.116 -9.538 6.013 1.00 98.50 91 LYS A N 1
ATOM 731 C CA . LYS A 1 91 ? -3.117 -8.717 5.330 1.00 98.50 91 LYS A CA 1
ATOM 732 C C . LYS A 1 91 ? -3.691 -8.084 4.081 1.00 98.50 91 LYS A C 1
ATOM 734 O O . LYS A 1 91 ? -4.431 -8.707 3.324 1.00 98.50 91 LYS A O 1
ATOM 739 N N . LEU A 1 92 ? -3.275 -6.850 3.853 1.00 98.75 92 LEU A N 1
ATOM 740 C CA . LEU A 1 92 ? -3.560 -6.087 2.651 1.00 98.75 92 LEU A CA 1
ATOM 741 C C . LEU A 1 92 ? -2.246 -5.583 2.073 1.00 98.75 92 LEU A C 1
ATOM 743 O O . LEU A 1 92 ? -1.479 -4.916 2.765 1.00 98.75 92 LEU A O 1
ATOM 747 N N . TRP A 1 93 ? -1.996 -5.894 0.808 1.00 98.88 93 TRP A N 1
ATOM 748 C CA . TRP A 1 93 ? -0.854 -5.383 0.064 1.00 98.88 93 TRP A CA 1
ATOM 749 C C . TRP A 1 93 ? -1.317 -4.332 -0.925 1.00 98.88 93 TRP A C 1
ATOM 751 O O . TRP A 1 93 ? -2.284 -4.546 -1.655 1.00 98.88 93 TRP A O 1
ATOM 761 N N . ILE A 1 94 ? -0.617 -3.203 -0.962 1.00 98.88 94 ILE A N 1
ATOM 762 C CA . ILE A 1 94 ? -0.964 -2.072 -1.821 1.00 98.88 94 ILE A CA 1
ATOM 763 C C . ILE A 1 94 ? 0.285 -1.652 -2.579 1.00 98.88 94 ILE A C 1
ATOM 765 O O . ILE A 1 94 ? 1.254 -1.156 -2.003 1.00 98.88 94 ILE A O 1
ATOM 769 N N . MET A 1 95 ? 0.240 -1.851 -3.888 1.00 98.75 95 MET A N 1
ATOM 770 C CA . MET A 1 95 ? 1.211 -1.330 -4.830 1.00 98.75 95 MET A CA 1
ATOM 771 C C . MET A 1 95 ? 0.796 0.079 -5.235 1.00 98.75 95 MET A C 1
ATOM 773 O O . MET A 1 95 ? -0.341 0.309 -5.657 1.00 98.75 95 MET A O 1
ATOM 777 N N . CYS A 1 96 ? 1.728 1.017 -5.145 1.00 98.69 96 CYS A N 1
ATOM 778 C CA . CYS A 1 96 ? 1.497 2.404 -5.508 1.00 98.69 96 CYS A CA 1
ATOM 779 C C . CYS A 1 96 ? 2.527 2.907 -6.515 1.00 98.69 96 CYS A C 1
ATOM 781 O O . CYS A 1 96 ? 3.633 2.374 -6.625 1.00 98.69 96 CYS A O 1
ATOM 783 N N . LYS A 1 97 ? 2.167 3.992 -7.198 1.00 98.31 97 LYS A N 1
ATOM 784 C CA . LYS A 1 97 ? 3.107 4.888 -7.874 1.00 98.31 97 LYS A CA 1
ATOM 785 C C . LYS A 1 97 ? 3.199 6.226 -7.144 1.00 98.31 97 LYS A C 1
ATOM 787 O O . LYS A 1 97 ? 2.277 6.608 -6.427 1.00 98.31 97 LYS A O 1
ATOM 792 N N . SER A 1 98 ? 4.278 6.962 -7.351 1.00 97.31 98 SER A N 1
ATOM 793 C CA . SER A 1 98 ? 4.436 8.328 -6.865 1.00 97.31 98 SER A CA 1
ATOM 794 C C . SER A 1 98 ? 3.427 9.252 -7.542 1.00 97.31 98 SER A C 1
ATOM 796 O O . SER A 1 98 ? 3.149 9.113 -8.736 1.00 97.31 98 SER A O 1
ATOM 798 N N . GLY A 1 99 ? 2.890 10.198 -6.776 1.00 94.88 99 GLY A N 1
ATOM 799 C CA . GLY A 1 99 ? 2.124 11.329 -7.297 1.00 94.88 99 GLY A CA 1
ATOM 800 C C . GLY A 1 99 ? 2.995 12.516 -7.723 1.00 94.88 99 GLY A C 1
ATOM 801 O O . GLY A 1 99 ? 2.463 13.473 -8.280 1.00 94.88 99 GLY A O 1
ATOM 802 N N . ASP A 1 100 ? 4.305 12.463 -7.472 1.00 92.31 100 ASP A N 1
ATOM 803 C CA . ASP A 1 100 ? 5.234 13.563 -7.736 1.00 92.31 100 ASP A CA 1
ATOM 804 C C . ASP A 1 100 ? 5.807 13.506 -9.165 1.00 92.31 100 ASP A C 1
ATOM 806 O O . ASP A 1 100 ? 5.842 12.455 -9.811 1.00 92.31 100 ASP A O 1
ATOM 810 N N . GLU A 1 101 ? 6.321 14.637 -9.654 1.00 88.19 101 GLU A N 1
ATOM 811 C CA . GLU A 1 101 ? 7.005 14.713 -10.948 1.00 88.19 101 GLU A CA 1
ATOM 812 C C . GLU A 1 101 ? 8.443 14.163 -10.855 1.00 88.19 101 GLU A C 1
ATOM 814 O O . GLU A 1 101 ? 9.228 14.577 -10.005 1.00 88.19 101 GLU A O 1
ATOM 819 N N . ASN A 1 102 ? 8.816 13.263 -11.772 1.00 90.00 102 ASN A N 1
ATOM 820 C CA . ASN A 1 102 ? 10.173 12.700 -11.921 1.00 90.00 102 ASN A CA 1
ATOM 821 C C . ASN A 1 102 ? 10.791 12.037 -10.659 1.00 90.00 102 ASN A C 1
ATOM 823 O O . ASN A 1 102 ? 11.940 12.327 -10.311 1.00 90.00 102 ASN A O 1
ATOM 827 N N . PRO A 1 103 ? 10.087 11.119 -9.970 1.00 92.94 103 PRO A N 1
ATOM 828 C CA . PRO A 1 103 ? 10.643 10.379 -8.835 1.00 92.94 103 PRO A CA 1
ATOM 829 C C . PRO A 1 103 ? 11.770 9.422 -9.268 1.00 92.94 103 PRO A C 1
ATOM 831 O O . PRO A 1 103 ? 11.679 8.770 -10.305 1.00 92.94 103 PRO A O 1
ATOM 834 N N . ILE A 1 104 ? 12.805 9.267 -8.433 1.00 92.75 104 ILE A N 1
ATOM 835 C CA . ILE A 1 104 ? 13.901 8.302 -8.678 1.00 92.75 104 ILE A CA 1
ATOM 836 C C . ILE A 1 104 ? 13.391 6.856 -8.594 1.00 92.75 104 ILE A C 1
ATOM 838 O O . ILE A 1 104 ? 13.731 6.023 -9.427 1.00 92.75 104 ILE A O 1
ATOM 842 N N . LYS A 1 105 ? 12.576 6.565 -7.575 1.00 95.25 105 LYS A N 1
ATOM 843 C CA . LYS A 1 105 ? 11.910 5.276 -7.370 1.00 95.25 105 LYS A CA 1
ATOM 844 C C . LYS A 1 105 ? 10.396 5.497 -7.390 1.00 95.25 105 LYS A C 1
ATOM 846 O O . LYS A 1 105 ? 9.817 5.756 -6.334 1.00 95.25 105 LYS A O 1
ATOM 851 N N . PRO A 1 106 ? 9.765 5.508 -8.581 1.00 97.31 106 PRO A N 1
ATOM 852 C CA . PRO A 1 106 ? 8.356 5.847 -8.731 1.00 97.31 106 PRO A CA 1
ATOM 853 C C . PRO A 1 106 ? 7.414 4.868 -8.052 1.00 97.31 106 PRO A C 1
ATOM 855 O O . PRO A 1 106 ? 6.279 5.250 -7.816 1.00 97.31 106 PRO A O 1
ATOM 858 N N . TYR A 1 107 ? 7.821 3.634 -7.772 1.00 98.50 107 TYR A N 1
ATOM 859 C CA . TYR A 1 107 ? 6.904 2.612 -7.282 1.00 98.50 107 TYR A CA 1
ATOM 860 C C . TYR A 1 107 ? 7.167 2.271 -5.821 1.00 98.50 107 TYR A C 1
ATOM 862 O O . TYR A 1 107 ? 8.302 2.333 -5.348 1.00 98.50 107 TYR A O 1
ATOM 870 N N . SER A 1 108 ? 6.121 1.888 -5.099 1.00 98.31 108 SER A N 1
ATOM 871 C CA . SER A 1 108 ? 6.223 1.452 -3.708 1.00 98.31 108 SER A CA 1
ATOM 872 C C . SER A 1 108 ? 5.257 0.319 -3.400 1.00 98.31 108 SER A C 1
ATOM 874 O O . SER A 1 108 ? 4.236 0.152 -4.070 1.00 98.31 108 SER A O 1
ATOM 876 N N . LEU A 1 109 ? 5.593 -0.459 -2.373 1.00 98.81 109 LEU A N 1
ATOM 877 C CA . LEU A 1 109 ? 4.757 -1.539 -1.870 1.00 98.81 109 LEU A CA 1
ATOM 878 C C . LEU A 1 109 ? 4.576 -1.393 -0.362 1.00 98.81 109 LEU A C 1
ATOM 880 O O . LEU A 1 109 ? 5.552 -1.285 0.383 1.00 98.81 109 LEU A O 1
ATOM 884 N N . ALA A 1 110 ? 3.325 -1.419 0.081 1.00 98.69 110 ALA A N 1
ATOM 885 C CA . ALA A 1 110 ? 2.969 -1.446 1.490 1.00 98.69 110 ALA A CA 1
ATOM 886 C C . ALA A 1 110 ? 2.246 -2.746 1.854 1.00 98.69 110 ALA A C 1
ATOM 888 O O . ALA A 1 110 ? 1.499 -3.292 1.046 1.00 98.69 110 ALA A O 1
ATOM 889 N N . GLU A 1 111 ? 2.451 -3.202 3.087 1.00 98.75 111 GLU A N 1
ATOM 890 C CA . GLU A 1 111 ? 1.667 -4.242 3.752 1.00 98.75 111 GLU A CA 1
ATOM 891 C C . GLU A 1 111 ? 0.948 -3.628 4.954 1.00 98.75 111 GLU A C 1
ATOM 893 O O . GLU A 1 111 ? 1.540 -2.872 5.729 1.00 98.75 111 GLU A O 1
ATOM 898 N N . ILE A 1 112 ? -0.328 -3.956 5.109 1.00 98.62 112 ILE A N 1
ATOM 899 C CA . ILE A 1 112 ? -1.170 -3.482 6.194 1.00 98.62 112 ILE A CA 1
ATOM 900 C C . ILE A 1 112 ? -1.701 -4.686 6.960 1.00 98.62 112 ILE A C 1
ATOM 902 O O . ILE A 1 112 ? -2.191 -5.645 6.367 1.00 98.62 112 ILE A O 1
ATOM 906 N N . THR A 1 113 ? -1.620 -4.607 8.286 1.00 97.94 113 THR A N 1
ATOM 907 C CA . THR A 1 113 ? -2.251 -5.555 9.216 1.00 97.94 113 THR A CA 1
ATOM 908 C C . THR A 1 113 ? -3.075 -4.794 10.249 1.00 97.94 113 THR A C 1
ATOM 910 O O . THR A 1 113 ? -2.875 -3.594 10.439 1.00 97.94 113 THR A O 1
ATOM 913 N N . TYR A 1 114 ? -4.007 -5.478 10.910 1.00 96.56 114 TYR A N 1
ATOM 914 C CA . TYR A 1 114 ? -4.837 -4.893 11.960 1.00 96.56 114 TYR A CA 1
ATOM 915 C C . TYR A 1 114 ? -4.657 -5.669 13.264 1.00 96.56 114 TYR A C 1
ATOM 917 O O . TYR A 1 114 ? -4.925 -6.868 13.310 1.00 96.56 114 TYR A O 1
ATOM 925 N N . GLN A 1 115 ? -4.142 -5.009 14.303 1.00 93.44 115 GLN A N 1
ATOM 926 C CA . GLN A 1 115 ? -3.829 -5.629 15.595 1.00 93.44 115 GLN A CA 1
ATOM 927 C C . GLN A 1 115 ? -4.030 -4.616 16.722 1.00 93.44 115 GLN A C 1
ATOM 929 O O . GLN A 1 115 ? -3.702 -3.444 16.560 1.00 93.44 115 GLN A O 1
ATOM 934 N N . ASN A 1 116 ? -4.521 -5.072 17.879 1.00 91.38 116 ASN A N 1
ATOM 935 C CA . ASN A 1 116 ? -4.706 -4.240 19.079 1.00 91.38 116 ASN A CA 1
ATOM 936 C C . ASN A 1 116 ? -5.456 -2.928 18.793 1.00 91.38 116 ASN A C 1
ATOM 938 O O . ASN A 1 116 ? -5.035 -1.849 19.200 1.00 91.38 116 ASN A O 1
ATOM 942 N N . ASP A 1 117 ? -6.545 -3.046 18.039 1.00 91.06 117 ASP A N 1
ATOM 943 C CA . ASP A 1 117 ? -7.405 -1.953 17.598 1.00 91.06 117 ASP A CA 1
ATOM 944 C C . ASP A 1 117 ? -6.770 -0.902 16.657 1.00 91.06 117 ASP A C 1
ATOM 946 O O . ASP A 1 117 ? -7.369 0.149 16.410 1.00 91.06 117 ASP A O 1
ATOM 950 N N . VAL A 1 118 ? -5.595 -1.185 16.079 1.00 94.56 118 VAL A N 1
ATOM 951 C CA . VAL A 1 118 ? -4.819 -0.244 15.254 1.00 94.56 118 VAL A CA 1
ATOM 952 C C . VAL A 1 118 ? -4.417 -0.858 13.906 1.00 94.56 118 VAL A C 1
ATOM 954 O O . VAL A 1 118 ? -3.992 -2.012 13.822 1.00 94.56 118 VAL A O 1
ATOM 957 N N . PHE A 1 119 ? -4.493 -0.061 12.834 1.00 97.69 119 PHE A N 1
ATOM 958 C CA . PHE A 1 119 ? -3.923 -0.397 11.528 1.00 97.69 119 PHE A CA 1
ATOM 959 C C . PHE A 1 119 ? -2.414 -0.150 11.508 1.00 97.69 119 PHE A C 1
ATOM 961 O O . PHE A 1 119 ? -1.938 0.970 11.699 1.00 97.69 119 PHE A O 1
ATOM 968 N N . ILE A 1 120 ? -1.646 -1.194 11.230 1.00 97.81 120 ILE A N 1
ATOM 969 C CA . ILE A 1 120 ? -0.189 -1.145 11.164 1.00 97.81 120 ILE A CA 1
ATOM 970 C C . ILE A 1 120 ? 0.226 -1.111 9.697 1.00 97.81 120 ILE A C 1
ATOM 972 O O . ILE A 1 120 ? 0.049 -2.098 8.987 1.00 97.81 120 ILE A O 1
ATOM 976 N N . HIS A 1 121 ? 0.828 -0.002 9.270 1.00 98.38 121 HIS A N 1
ATOM 977 C CA . HIS A 1 121 ? 1.372 0.176 7.928 1.00 98.38 121 HIS A CA 1
ATOM 978 C C . HIS A 1 121 ? 2.865 -0.158 7.911 1.00 98.38 121 HIS A C 1
ATOM 980 O O . HIS A 1 121 ? 3.665 0.389 8.676 1.00 98.38 121 HIS A O 1
ATOM 986 N N . ASN A 1 122 ? 3.255 -1.058 7.020 1.00 98.06 122 ASN A N 1
ATOM 987 C CA . ASN A 1 122 ? 4.629 -1.483 6.823 1.00 98.06 122 ASN A CA 1
ATOM 988 C C . ASN A 1 122 ? 5.056 -1.198 5.383 1.00 98.06 122 ASN A C 1
ATOM 990 O O . ASN A 1 122 ? 4.362 -1.580 4.447 1.00 98.06 122 ASN A O 1
ATOM 994 N N . SER A 1 123 ? 6.207 -0.553 5.200 1.00 97.88 123 SER A N 1
ATOM 995 C CA . SER A 1 123 ? 6.796 -0.387 3.869 1.00 97.88 123 SER A CA 1
ATOM 996 C C . SER A 1 123 ? 7.632 -1.620 3.526 1.00 97.88 123 SER A C 1
ATOM 998 O O . SER A 1 123 ? 8.575 -1.959 4.249 1.00 97.88 123 SER A O 1
ATOM 1000 N N . LEU A 1 124 ? 7.290 -2.273 2.414 1.00 97.81 124 LEU A N 1
ATOM 1001 C CA . LEU A 1 124 ? 8.065 -3.369 1.824 1.00 97.81 124 LEU A CA 1
ATOM 1002 C C . LEU A 1 124 ? 9.116 -2.867 0.821 1.00 97.81 124 LEU A C 1
ATOM 1004 O O . LEU A 1 124 ? 9.870 -3.667 0.278 1.00 97.81 124 LEU A O 1
ATOM 1008 N N . GLY A 1 125 ? 9.198 -1.551 0.605 1.00 96.50 125 GLY A N 1
ATOM 1009 C CA . GLY A 1 125 ? 10.243 -0.919 -0.190 1.00 96.50 125 GLY A CA 1
ATOM 1010 C C . GLY A 1 125 ? 9.721 0.022 -1.269 1.00 96.50 125 GLY A C 1
ATOM 1011 O O . GLY A 1 125 ? 8.516 0.198 -1.474 1.00 96.50 125 GLY A O 1
ATOM 1012 N N . THR A 1 126 ? 10.679 0.637 -1.957 1.00 97.19 126 THR A N 1
ATOM 1013 C CA . THR A 1 126 ? 10.465 1.443 -3.158 1.00 97.19 126 THR A CA 1
ATOM 1014 C C . THR A 1 126 ? 11.310 0.898 -4.300 1.00 97.19 126 THR A C 1
ATOM 1016 O O . THR A 1 126 ? 12.420 0.395 -4.089 1.00 97.19 126 THR A O 1
ATOM 1019 N N . PHE A 1 127 ? 10.784 1.028 -5.511 1.00 98.00 127 PHE A N 1
ATOM 1020 C CA . PHE A 1 127 ? 11.272 0.327 -6.690 1.00 98.00 127 PHE A CA 1
ATOM 1021 C C . PHE A 1 127 ? 11.514 1.299 -7.837 1.00 98.00 127 PHE A C 1
ATOM 1023 O O . PHE A 1 127 ? 10.767 2.272 -8.013 1.00 98.00 127 PHE A O 1
ATOM 1030 N N . PHE A 1 128 ? 12.573 1.042 -8.603 1.00 97.19 128 PHE A N 1
ATOM 1031 C CA . PHE A 1 128 ? 12.924 1.855 -9.768 1.00 97.19 128 PHE A CA 1
ATOM 1032 C C . PHE A 1 128 ? 11.915 1.673 -10.901 1.00 97.19 128 PHE A C 1
ATOM 1034 O O . PHE A 1 128 ? 11.539 2.637 -11.566 1.00 97.19 128 PHE A O 1
ATOM 1041 N N . GLU A 1 129 ? 11.440 0.444 -11.093 1.00 96.12 129 GLU A N 1
ATOM 1042 C CA . GLU A 1 129 ? 10.579 0.088 -12.215 1.00 96.12 129 GLU A CA 1
ATOM 1043 C C . GLU A 1 129 ? 9.365 -0.727 -11.778 1.00 96.12 129 GLU A C 1
ATOM 1045 O O . GLU A 1 129 ? 9.338 -1.349 -10.714 1.00 96.12 129 GLU A O 1
ATOM 1050 N N . LYS A 1 130 ? 8.348 -0.748 -12.647 1.00 97.25 130 LYS A N 1
ATOM 1051 C CA . LYS A 1 130 ? 7.089 -1.443 -12.373 1.00 97.25 130 LYS A CA 1
ATOM 1052 C C . LYS A 1 130 ? 7.302 -2.945 -12.155 1.00 97.25 130 LYS A C 1
ATOM 1054 O O . LYS A 1 130 ? 6.729 -3.510 -11.234 1.00 97.25 130 LYS A O 1
ATOM 1059 N N . GLY A 1 131 ? 8.187 -3.564 -12.939 1.00 97.56 131 GLY A N 1
ATOM 1060 C CA . GLY A 1 131 ? 8.494 -4.989 -12.804 1.00 97.56 131 GLY A CA 1
ATOM 1061 C C . GLY A 1 131 ? 9.070 -5.355 -11.432 1.00 97.56 131 GLY A C 1
ATOM 1062 O O . GLY A 1 131 ? 8.717 -6.397 -10.888 1.00 97.56 131 GLY A O 1
ATOM 1063 N N . GLY A 1 132 ? 9.894 -4.485 -10.833 1.00 97.88 132 GLY A N 1
ATOM 1064 C CA . GLY A 1 132 ? 10.458 -4.704 -9.497 1.00 97.88 132 GLY A CA 1
ATOM 1065 C C . GLY A 1 132 ? 9.382 -4.752 -8.413 1.00 97.88 132 GLY A C 1
ATOM 1066 O O . GLY A 1 132 ? 9.350 -5.679 -7.599 1.00 97.88 132 GLY A O 1
ATOM 1067 N N . VAL A 1 133 ? 8.443 -3.799 -8.444 1.00 98.44 133 VAL A N 1
ATOM 1068 C CA . VAL A 1 133 ? 7.325 -3.789 -7.492 1.00 98.44 133 VAL A CA 1
ATOM 1069 C C . VAL A 1 133 ? 6.327 -4.920 -7.757 1.00 98.44 133 VAL A C 1
ATOM 1071 O O . VAL A 1 133 ? 5.842 -5.516 -6.801 1.00 98.44 133 VAL A O 1
ATOM 1074 N N . GLU A 1 134 ? 6.057 -5.275 -9.018 1.00 98.50 134 GLU A N 1
ATOM 1075 C CA . GLU A 1 134 ? 5.175 -6.395 -9.384 1.00 98.50 134 GLU A CA 1
ATOM 1076 C C . GLU A 1 134 ? 5.747 -7.732 -8.902 1.00 98.50 134 GLU A C 1
ATOM 1078 O O . GLU A 1 134 ? 5.021 -8.529 -8.302 1.00 98.50 134 GLU A O 1
ATOM 1083 N N . LYS A 1 135 ? 7.060 -7.941 -9.070 1.00 98.31 135 LYS A N 1
ATOM 1084 C CA . LYS A 1 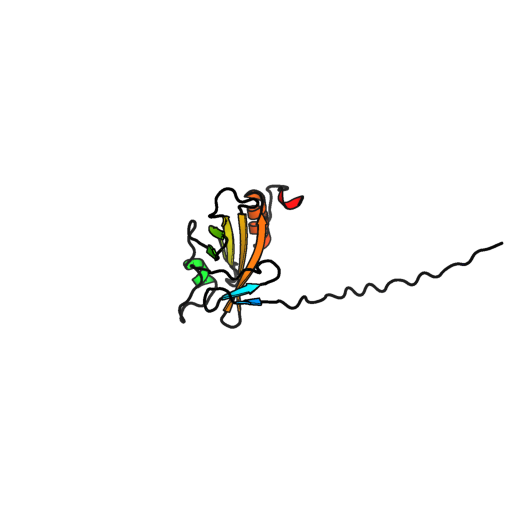135 ? 7.778 -9.098 -8.525 1.00 98.31 135 LYS A CA 1
ATOM 1085 C C . LYS A 1 135 ? 7.583 -9.198 -7.016 1.00 98.31 135 LYS A C 1
ATOM 1087 O O . LYS A 1 135 ? 7.118 -10.228 -6.533 1.00 98.31 135 LYS A O 1
ATOM 1092 N N . GLN A 1 136 ? 7.881 -8.136 -6.264 1.00 98.25 136 GLN A N 1
ATOM 1093 C CA . GLN A 1 136 ? 7.721 -8.167 -4.805 1.00 98.25 136 GLN A CA 1
ATOM 1094 C C . GLN A 1 136 ? 6.259 -8.281 -4.367 1.00 98.25 136 GLN A C 1
ATOM 1096 O O . GLN A 1 136 ? 5.973 -8.962 -3.386 1.00 98.25 136 GLN A O 1
ATOM 1101 N N . PHE A 1 137 ? 5.323 -7.679 -5.100 1.00 98.56 137 PHE A N 1
ATOM 1102 C CA . PHE A 1 137 ? 3.892 -7.799 -4.834 1.00 98.56 137 PHE A CA 1
ATOM 1103 C C . PHE A 1 137 ? 3.417 -9.251 -4.963 1.00 98.56 137 PHE A C 1
ATOM 1105 O O . PHE A 1 137 ? 2.692 -9.729 -4.091 1.00 98.56 137 PHE A O 1
ATOM 1112 N N . MET A 1 138 ? 3.851 -9.979 -5.998 1.00 98.31 138 MET A N 1
ATOM 1113 C CA . MET A 1 138 ? 3.539 -11.405 -6.160 1.00 98.31 138 MET A CA 1
ATOM 1114 C C . MET A 1 138 ? 4.182 -12.261 -5.064 1.00 98.31 138 MET A C 1
ATOM 1116 O O . MET A 1 138 ? 3.503 -13.075 -4.437 1.00 98.31 138 MET A O 1
ATOM 1120 N N . LEU A 1 139 ? 5.470 -12.041 -4.787 1.00 98.12 139 LEU A N 1
ATOM 1121 C CA . LEU A 1 139 ? 6.199 -12.803 -3.772 1.00 98.12 139 LEU A CA 1
ATOM 1122 C C . LEU A 1 139 ? 5.628 -12.588 -2.362 1.00 98.12 139 LEU A C 1
ATOM 1124 O O . LEU A 1 139 ? 5.513 -13.548 -1.603 1.00 98.12 139 LEU A O 1
ATOM 1128 N N . ALA A 1 140 ? 5.206 -11.365 -2.020 1.00 97.75 140 ALA A N 1
ATOM 1129 C CA . ALA A 1 140 ? 4.582 -11.054 -0.730 1.00 97.75 140 ALA A CA 1
ATOM 1130 C C . ALA A 1 140 ? 3.270 -11.828 -0.500 1.00 97.75 140 ALA A C 1
ATOM 1132 O O . ALA A 1 140 ? 2.953 -12.186 0.633 1.00 97.75 140 ALA A O 1
ATOM 1133 N N . GLN A 1 141 ? 2.545 -12.142 -1.578 1.00 97.94 141 GLN A N 1
ATOM 1134 C CA . GLN A 1 141 ? 1.334 -12.969 -1.557 1.00 97.94 141 GLN A CA 1
ATOM 1135 C C . GLN A 1 141 ? 1.631 -14.481 -1.531 1.00 97.94 141 GLN A C 1
ATOM 1137 O O . GLN A 1 141 ? 0.705 -15.286 -1.458 1.00 97.94 141 GLN A O 1
ATOM 1142 N N . GLY A 1 142 ? 2.903 -14.887 -1.609 1.00 97.38 142 GLY A N 1
ATOM 1143 C CA . GLY A 1 142 ? 3.303 -16.291 -1.737 1.00 97.38 142 GLY A CA 1
ATOM 1144 C C . GLY A 1 142 ? 3.094 -16.871 -3.140 1.00 97.38 142 GLY A C 1
ATOM 1145 O O . GLY A 1 142 ? 3.041 -18.090 -3.290 1.00 97.38 142 GLY A O 1
ATOM 1146 N N . LEU A 1 143 ? 2.956 -16.018 -4.160 1.00 97.69 143 LEU A N 1
ATOM 1147 C CA . LEU A 1 143 ? 2.818 -16.427 -5.557 1.00 97.69 143 LEU A CA 1
ATOM 1148 C C . LEU A 1 143 ? 4.189 -16.566 -6.231 1.00 97.69 143 LEU A C 1
ATOM 1150 O O . LEU A 1 143 ? 5.174 -15.951 -5.821 1.00 97.69 143 LEU A O 1
ATOM 1154 N N . GLU A 1 144 ? 4.244 -17.357 -7.302 1.00 97.38 144 GLU A N 1
ATOM 1155 C CA . GLU A 1 144 ? 5.447 -17.513 -8.121 1.00 97.38 144 GLU A CA 1
ATOM 1156 C C . GLU A 1 144 ? 5.631 -16.322 -9.074 1.00 97.38 144 GLU A C 1
ATOM 1158 O O . GLU A 1 144 ? 4.698 -15.923 -9.769 1.00 97.38 144 GLU A O 1
ATOM 1163 N N . TRP A 1 145 ? 6.853 -15.788 -9.151 1.00 97.25 145 TRP A N 1
ATOM 1164 C CA . TRP A 1 145 ? 7.241 -14.796 -10.152 1.00 97.25 145 TRP A CA 1
ATOM 1165 C C . TRP A 1 145 ? 7.987 -15.454 -11.316 1.00 97.25 145 TRP A C 1
ATOM 1167 O O . TRP A 1 145 ? 9.058 -16.029 -11.127 1.00 97.25 145 TRP A O 1
ATOM 1177 N N . THR A 1 146 ? 7.466 -15.300 -12.534 1.00 96.19 146 THR A N 1
ATOM 1178 C CA . THR A 1 146 ? 8.051 -15.885 -13.756 1.00 96.19 146 THR A CA 1
ATOM 1179 C C . THR A 1 146 ? 8.661 -14.849 -14.704 1.00 96.19 146 THR A C 1
ATOM 1181 O O . THR A 1 146 ? 9.086 -15.200 -15.802 1.00 96.19 146 THR A O 1
ATOM 1184 N N . GLY A 1 147 ? 8.689 -13.569 -14.322 1.00 94.12 147 GLY A N 1
ATOM 1185 C CA . GLY A 1 147 ? 9.153 -12.471 -15.180 1.00 94.12 147 GLY A CA 1
ATOM 1186 C C . GLY A 1 147 ? 10.674 -12.275 -15.233 1.00 94.12 147 GLY A C 1
ATOM 1187 O O . GLY A 1 147 ? 11.133 -11.371 -15.923 1.00 94.12 147 GLY A O 1
ATOM 1188 N N . GLY A 1 148 ? 11.456 -13.112 -14.540 1.00 95.56 148 GLY A N 1
ATOM 1189 C CA . GLY A 1 148 ? 12.922 -13.034 -14.501 1.00 95.56 148 GLY A CA 1
ATOM 1190 C C . GLY A 1 148 ? 13.469 -11.987 -13.524 1.00 95.56 148 GLY A C 1
ATOM 1191 O O . GLY A 1 148 ? 12.795 -11.594 -12.570 1.00 95.56 148 GLY A O 1
ATOM 1192 N N . ASP A 1 149 ? 14.710 -11.563 -13.736 1.00 96.38 149 ASP A N 1
ATOM 1193 C CA . ASP A 1 149 ? 15.346 -10.535 -12.911 1.00 96.38 149 ASP A CA 1
ATOM 1194 C C . ASP A 1 149 ? 14.838 -9.130 -13.273 1.00 96.38 149 ASP A C 1
ATOM 1196 O O . ASP A 1 149 ? 14.454 -8.846 -14.408 1.00 96.38 149 ASP A O 1
ATOM 1200 N N . THR A 1 150 ? 14.858 -8.243 -12.287 1.00 96.50 150 THR A N 1
ATOM 1201 C CA . THR A 1 150 ? 14.452 -6.836 -12.356 1.00 96.50 150 THR A CA 1
ATOM 1202 C C . THR A 1 150 ? 15.629 -5.946 -11.958 1.00 96.50 150 THR A C 1
ATOM 1204 O O . THR A 1 150 ? 16.572 -6.414 -11.324 1.00 96.50 150 THR A O 1
ATOM 1207 N N . ILE A 1 151 ? 15.597 -4.650 -12.293 1.00 94.06 151 ILE A N 1
ATOM 1208 C CA . ILE A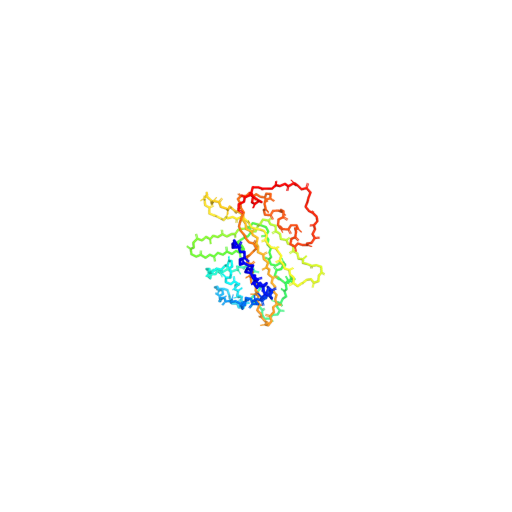 1 151 ? 16.682 -3.722 -11.909 1.00 94.06 151 ILE A CA 1
ATOM 1209 C C . ILE A 1 151 ? 16.891 -3.703 -10.388 1.00 94.06 151 ILE A C 1
ATOM 1211 O O . ILE A 1 151 ? 18.027 -3.654 -9.916 1.00 94.06 151 ILE A O 1
ATOM 1215 N N . ASP A 1 152 ? 15.798 -3.788 -9.630 1.00 95.12 152 ASP A N 1
ATOM 1216 C CA . ASP A 1 152 ? 15.812 -3.796 -8.170 1.00 95.12 152 ASP A CA 1
ATOM 1217 C C . ASP A 1 152 ? 16.521 -5.028 -7.567 1.00 95.12 152 ASP A C 1
ATOM 1219 O O . ASP A 1 152 ? 16.932 -4.964 -6.415 1.00 95.12 152 ASP A O 1
ATOM 1223 N N . ASP A 1 153 ? 16.737 -6.112 -8.326 1.00 94.06 153 ASP A N 1
ATOM 1224 C CA . ASP A 1 153 ? 17.505 -7.284 -7.863 1.00 94.06 153 ASP A CA 1
ATOM 1225 C C . ASP A 1 153 ? 19.027 -7.047 -7.845 1.00 94.06 153 ASP A C 1
ATOM 1227 O O . ASP A 1 153 ? 19.779 -7.841 -7.277 1.00 94.06 153 ASP A O 1
ATOM 1231 N N . TYR A 1 154 ? 19.492 -5.962 -8.468 1.00 92.44 154 TYR A N 1
ATOM 1232 C CA . TYR A 1 154 ? 20.911 -5.621 -8.581 1.00 92.44 154 TYR A CA 1
ATOM 1233 C C . TYR A 1 154 ? 21.302 -4.377 -7.762 1.00 92.44 154 TYR A C 1
ATOM 1235 O O . TYR A 1 154 ? 22.398 -3.847 -7.963 1.00 92.44 154 TYR A O 1
ATOM 1243 N N . CYS A 1 155 ? 20.420 -3.890 -6.879 1.00 81.06 155 CYS A N 1
ATOM 1244 C CA . CYS A 1 155 ? 20.583 -2.646 -6.117 1.00 81.06 155 CYS A CA 1
ATOM 1245 C C . CYS A 1 155 ? 20.503 -2.834 -4.597 1.00 81.06 155 CYS A C 1
ATOM 1247 O O . CYS A 1 155 ? 19.804 -3.759 -4.134 1.00 81.06 155 CYS A O 1
#

Sequence (155 aa):
MLGRIHNRGLPNQFADNVEEELEFINSLTPNAVQKVRNWKTPSEFPCCPQDNIHKSIADYYENLKVGNVFSRNQYMSTIVECFAISNDENKLWIMCKSGDENPIKPYSLAEITYQNDVFIHNSLGTFFEKGGVEKQFMLAQGLEWTGGDTIDDYC